Protein AF-A0A851NKL5-F1 (afdb_monomer_lite)

Radius of gyration: 21.38 Å; chains: 1; bounding box: 58×29×69 Å

Secondary structure (DSSP, 8-state):
-------------PPP-EEEEEEE-S---TT--SEEEEEEETTEEEEEEETTT-S-EE-SHHHHHHHTSTTSHHHHHHHHHHHHHHHHHHHHHHHHGGGT-TT---SS-----EEEEPPP-------

Sequence (127 aa):
LGLLLGTLGGAAAGTHSLRYFHTAMTDPGPGMPWFVVVGYVDDEKFVHYDNESRRMEPRTEWMAASMDQHMDQQYWEEQTQMAQGNEAVDRGNLDTVPKRYNESGGEHGRSCSSVGVGWGLHGAGTS

InterPro domains:
  IPR011161 MHC class I-like antigen recognition-like [PF00129] (14-108)
  IPR011162 MHC classes I/II-like antigen recognition protein [SSF54452] (13-108)
  IPR037055 MHC class I-like antigen recognition-like superfamily [G3DSA:3.30.500.10] (12-114)
  IPR050208 Antigen-presenting and immune regulatory MHC class I-related [PTHR16675] (15-108)

Organism: NCBI:txid1118817

Structure (mmCIF, N/CA/C/O backbone):
data_AF-A0A851NKL5-F1
#
_entry.id   AF-A0A851NKL5-F1
#
loop_
_atom_site.group_PDB
_atom_site.id
_atom_site.type_symbol
_atom_site.label_atom_id
_atom_site.label_alt_id
_atom_site.label_comp_id
_atom_site.label_asym_id
_atom_site.label_entity_id
_atom_site.label_seq_id
_atom_site.pdbx_PDB_ins_code
_atom_site.Cartn_x
_atom_site.Cartn_y
_atom_site.Cartn_z
_atom_site.occupancy
_atom_site.B_iso_or_equiv
_atom_site.auth_seq_id
_atom_site.auth_comp_id
_atom_site.auth_asym_id
_atom_site.auth_atom_id
_atom_site.pdbx_PDB_model_num
ATOM 1 N N . LEU A 1 1 ? 24.869 6.428 -57.899 1.00 35.38 1 LEU A N 1
ATOM 2 C CA . LEU A 1 1 ? 24.723 6.780 -56.470 1.00 35.38 1 LEU A CA 1
ATOM 3 C C . LEU A 1 1 ? 23.241 7.022 -56.201 1.00 35.38 1 LEU A C 1
ATOM 5 O O . LEU A 1 1 ? 22.690 7.921 -56.820 1.00 35.38 1 LEU A O 1
ATOM 9 N N . GLY A 1 2 ? 22.597 6.185 -55.385 1.00 36.66 2 GLY A N 1
ATOM 10 C CA . GLY A 1 2 ? 21.182 6.301 -55.006 1.00 36.66 2 GLY A CA 1
ATOM 11 C C . GLY A 1 2 ? 21.038 6.655 -53.522 1.00 36.66 2 GLY A C 1
ATOM 12 O O . GLY A 1 2 ? 21.846 6.215 -52.712 1.00 36.66 2 GLY A O 1
ATOM 13 N N . LEU A 1 3 ? 20.046 7.496 -53.228 1.00 44.78 3 LEU A N 1
ATOM 14 C CA . LEU A 1 3 ? 19.725 8.171 -51.962 1.00 44.78 3 LEU A CA 1
ATOM 15 C C . LEU A 1 3 ? 19.342 7.238 -50.801 1.00 44.78 3 LEU A C 1
ATOM 17 O O . LEU A 1 3 ? 18.704 6.214 -51.027 1.00 44.78 3 LEU A O 1
ATOM 21 N N . LEU A 1 4 ? 19.534 7.712 -49.562 1.00 39.66 4 LEU A N 1
ATOM 22 C CA . LEU A 1 4 ? 18.515 7.551 -48.517 1.00 39.66 4 LEU A CA 1
ATOM 23 C C . LEU A 1 4 ? 18.599 8.689 -47.486 1.00 39.66 4 LEU A C 1
ATOM 25 O O . LEU A 1 4 ? 19.540 8.773 -46.700 1.00 39.66 4 LEU A O 1
ATOM 29 N N . LEU A 1 5 ? 17.603 9.584 -47.527 1.00 49.75 5 LEU A N 1
ATOM 30 C CA . LEU A 1 5 ? 17.296 10.519 -46.446 1.00 49.75 5 LEU A CA 1
ATOM 31 C C . LEU A 1 5 ? 16.885 9.696 -45.220 1.00 49.75 5 LEU A C 1
ATOM 33 O O . LEU A 1 5 ? 15.822 9.077 -45.221 1.00 49.75 5 LEU A O 1
ATOM 37 N N . GLY A 1 6 ? 17.708 9.703 -44.176 1.00 42.28 6 GLY A N 1
ATOM 38 C CA . GLY A 1 6 ? 17.295 9.239 -42.858 1.00 42.28 6 GLY A CA 1
ATOM 39 C C . GLY A 1 6 ? 16.381 10.282 -42.228 1.00 42.28 6 GLY A C 1
ATOM 40 O O . GLY A 1 6 ? 16.835 11.352 -41.830 1.00 42.28 6 GLY A O 1
ATOM 41 N N . THR A 1 7 ? 15.088 9.988 -42.153 1.00 47.78 7 THR A N 1
ATOM 42 C CA . THR A 1 7 ? 14.151 10.731 -41.311 1.00 47.78 7 THR A CA 1
ATOM 43 C C . THR A 1 7 ? 14.578 10.560 -39.853 1.00 47.78 7 THR A C 1
ATOM 45 O O . THR A 1 7 ? 14.524 9.444 -39.334 1.00 47.78 7 THR A O 1
ATOM 48 N N . LEU A 1 8 ? 14.992 11.638 -39.178 1.00 50.00 8 LEU A N 1
ATOM 49 C CA . LEU A 1 8 ? 15.058 11.657 -37.716 1.00 50.00 8 LEU A CA 1
ATOM 50 C C . LEU A 1 8 ? 13.623 11.529 -37.193 1.00 50.00 8 LEU A C 1
ATOM 52 O O . LEU A 1 8 ? 12.886 12.509 -37.119 1.00 50.00 8 LEU A O 1
ATOM 56 N N . GLY A 1 9 ? 13.212 10.300 -36.883 1.00 46.22 9 GLY A N 1
ATOM 57 C CA . GLY A 1 9 ? 12.037 10.057 -36.061 1.00 46.22 9 GLY A CA 1
ATOM 58 C C . GLY A 1 9 ? 12.307 10.663 -34.691 1.00 46.22 9 GLY A C 1
ATOM 59 O O . GLY A 1 9 ? 13.150 10.160 -33.953 1.00 46.22 9 GLY A O 1
ATOM 60 N N . GLY A 1 10 ? 11.654 11.784 -34.388 1.00 48.72 10 GLY A N 1
ATOM 61 C CA . GLY A 1 10 ? 11.701 12.381 -33.061 1.00 48.72 10 GLY A CA 1
ATOM 62 C C . GLY A 1 10 ? 11.215 11.359 -32.040 1.00 48.72 10 GLY A C 1
ATOM 63 O O . GLY A 1 10 ? 10.107 10.839 -32.168 1.00 48.72 10 GLY A O 1
ATOM 64 N N . ALA A 1 11 ? 12.051 11.046 -31.051 1.00 57.59 11 ALA A N 1
ATOM 65 C CA . ALA A 1 11 ? 11.621 10.277 -29.898 1.00 57.59 11 ALA A CA 1
ATOM 66 C C . ALA A 1 11 ? 10.530 11.089 -29.189 1.00 57.59 11 ALA A C 1
ATOM 68 O O . ALA A 1 11 ? 10.795 12.172 -28.668 1.00 57.59 11 ALA A O 1
ATOM 69 N N . ALA A 1 12 ? 9.290 10.604 -29.212 1.00 60.41 12 ALA A N 1
ATOM 70 C CA . ALA A 1 12 ? 8.268 11.133 -28.328 1.00 60.41 12 ALA A CA 1
ATOM 71 C C . ALA A 1 12 ? 8.718 10.812 -26.897 1.00 60.41 12 ALA A C 1
ATOM 73 O O . ALA A 1 12 ? 8.810 9.641 -26.530 1.00 60.41 12 ALA A O 1
ATOM 74 N N . ALA A 1 13 ? 9.057 11.834 -26.112 1.00 63.72 13 ALA A N 1
ATOM 75 C CA . ALA A 1 13 ? 9.291 11.661 -24.688 1.00 63.72 13 ALA A CA 1
ATOM 76 C C . ALA A 1 13 ? 7.967 11.212 -24.053 1.00 63.72 13 ALA A C 1
ATOM 78 O O . ALA A 1 13 ? 7.016 11.991 -23.978 1.00 63.72 13 ALA A O 1
ATOM 79 N N . GLY A 1 14 ? 7.877 9.937 -23.674 1.00 77.62 14 GLY A N 1
ATOM 80 C CA . GLY A 1 14 ? 6.748 9.432 -22.902 1.00 77.62 14 GLY A CA 1
ATOM 81 C C . GLY A 1 14 ? 6.716 10.102 -21.529 1.00 77.62 14 GLY A C 1
ATOM 82 O O . GLY A 1 14 ? 7.758 10.329 -20.917 1.00 77.62 14 GLY A O 1
ATOM 83 N N . THR A 1 15 ? 5.526 10.451 -21.047 1.00 85.06 15 THR A N 1
ATOM 84 C CA . THR A 1 15 ? 5.335 10.918 -19.670 1.00 85.06 15 THR A CA 1
ATOM 85 C C . THR A 1 15 ? 5.192 9.714 -18.751 1.00 85.06 15 THR A C 1
ATOM 87 O O . THR A 1 15 ? 4.280 8.916 -18.962 1.00 85.06 15 THR A O 1
ATOM 90 N N . HIS A 1 16 ? 6.036 9.618 -17.726 1.00 87.81 16 HIS A N 1
ATOM 91 C CA . HIS A 1 16 ? 5.851 8.639 -16.656 1.00 87.81 16 HIS A CA 1
ATOM 92 C C . HIS A 1 16 ? 4.888 9.173 -15.587 1.00 87.81 16 HIS A C 1
ATOM 94 O O . HIS A 1 16 ? 4.871 10.375 -15.310 1.00 87.81 16 HIS A O 1
ATOM 100 N N . SER A 1 17 ? 4.096 8.298 -14.968 1.00 88.12 17 SER A N 1
ATOM 101 C CA . SER A 1 17 ? 3.180 8.648 -13.876 1.00 88.12 17 SER A CA 1
ATOM 102 C C . SER A 1 17 ? 3.419 7.795 -12.634 1.00 88.12 17 SER A C 1
ATOM 104 O O . SER A 1 17 ? 3.748 6.623 -12.727 1.00 88.12 17 SER A O 1
ATOM 106 N N . LEU A 1 18 ? 3.238 8.381 -11.454 1.00 89.19 18 LEU A N 1
ATOM 107 C CA . LEU A 1 18 ? 3.242 7.669 -10.178 1.00 89.19 18 LEU A CA 1
ATOM 108 C C . LEU A 1 18 ? 1.902 7.939 -9.495 1.00 89.19 18 LEU A C 1
ATOM 110 O O . LEU A 1 18 ? 1.542 9.099 -9.289 1.00 89.19 18 LEU A O 1
ATOM 114 N N . ARG A 1 19 ? 1.149 6.886 -9.170 1.00 89.00 19 ARG A N 1
ATOM 115 C CA . ARG A 1 19 ? -0.203 6.990 -8.601 1.00 89.00 19 ARG A CA 1
ATOM 116 C C . ARG A 1 19 ? -0.346 6.101 -7.378 1.00 89.00 19 ARG A C 1
ATOM 118 O O . ARG A 1 19 ? -0.044 4.916 -7.448 1.00 89.00 19 ARG A O 1
ATOM 125 N N . TYR A 1 20 ? -0.881 6.660 -6.298 1.00 86.00 20 TYR A N 1
ATOM 126 C CA . TYR A 1 20 ? -1.292 5.906 -5.117 1.00 86.00 20 TYR A CA 1
ATOM 127 C C . TYR A 1 20 ? -2.801 5.999 -4.939 1.00 86.00 20 TYR A C 1
ATOM 129 O O . TYR A 1 20 ? -3.363 7.096 -4.980 1.00 86.00 20 TYR A O 1
ATOM 137 N N . PHE A 1 21 ? -3.426 4.847 -4.721 1.00 87.12 21 PHE A N 1
ATOM 138 C CA . PHE A 1 21 ? -4.848 4.713 -4.441 1.00 87.12 21 PHE A CA 1
ATOM 139 C C . PHE A 1 21 ? -5.029 4.160 -3.041 1.00 87.12 21 PHE A C 1
ATOM 141 O O . PHE A 1 21 ? -4.521 3.083 -2.733 1.00 87.12 21 PHE A O 1
ATOM 148 N N . HIS A 1 22 ? -5.747 4.899 -2.205 1.00 86.56 22 HIS A N 1
ATOM 149 C CA . HIS A 1 22 ? -6.168 4.429 -0.892 1.00 86.56 22 HIS A CA 1
ATOM 150 C C . HIS A 1 22 ? -7.621 4.001 -1.006 1.00 86.56 22 HIS A C 1
ATOM 152 O O . HIS A 1 22 ? -8.397 4.651 -1.701 1.00 86.56 22 HIS A O 1
ATOM 158 N N . THR A 1 23 ? -7.991 2.894 -0.385 1.00 85.94 23 THR A N 1
ATOM 159 C CA . THR A 1 23 ? -9.375 2.429 -0.351 1.00 85.94 23 THR A CA 1
ATOM 160 C C . THR A 1 23 ? -9.687 1.984 1.057 1.00 85.94 23 THR A C 1
ATOM 162 O O . THR A 1 23 ? -9.046 1.068 1.561 1.00 85.94 23 THR A O 1
ATOM 165 N N . ALA A 1 24 ? -10.677 2.624 1.670 1.00 86.50 24 ALA A N 1
ATOM 166 C CA . ALA A 1 24 ? -11.242 2.227 2.950 1.00 86.50 24 ALA A CA 1
ATOM 167 C C . ALA A 1 24 ? -12.690 1.759 2.747 1.00 86.50 24 ALA A C 1
ATOM 169 O O . ALA A 1 24 ? -13.400 2.310 1.908 1.00 86.50 24 ALA A O 1
ATOM 170 N N . MET A 1 25 ? -13.127 0.743 3.485 1.00 82.75 25 MET A N 1
ATOM 171 C CA . MET A 1 25 ? -14.458 0.143 3.389 1.00 82.75 25 MET A CA 1
ATOM 172 C C . MET A 1 25 ? -14.986 -0.179 4.788 1.00 82.75 25 MET A C 1
ATOM 174 O O . MET A 1 25 ? -14.265 -0.691 5.637 1.00 82.75 25 MET A O 1
ATOM 178 N N . THR A 1 26 ? -16.263 0.094 5.037 1.00 81.12 26 THR A N 1
ATOM 179 C CA . THR A 1 26 ? -16.946 -0.249 6.298 1.00 81.12 26 THR A CA 1
ATOM 180 C C . THR A 1 26 ? -17.323 -1.724 6.396 1.00 81.12 26 THR A C 1
ATOM 182 O O . THR A 1 26 ? -17.339 -2.274 7.492 1.00 81.12 26 THR A O 1
ATOM 185 N N . ASP A 1 27 ? -17.619 -2.354 5.260 1.00 82.69 27 ASP A N 1
ATOM 186 C CA . ASP A 1 27 ? -17.969 -3.770 5.157 1.00 82.69 27 ASP A CA 1
ATOM 187 C C . ASP A 1 27 ? -17.338 -4.350 3.877 1.00 82.69 27 ASP A C 1
ATOM 189 O O . ASP A 1 27 ? -17.954 -4.310 2.810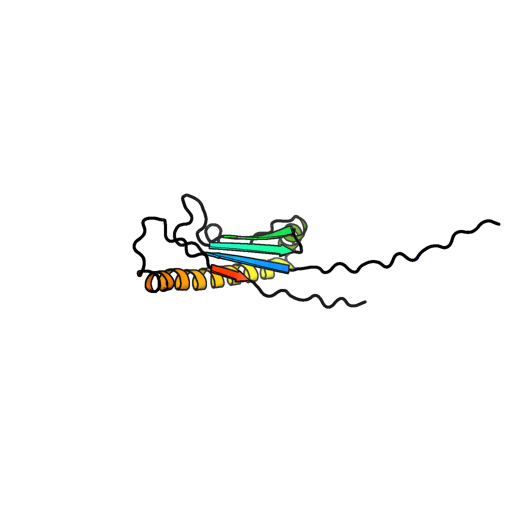 1.00 82.69 27 ASP A O 1
ATOM 193 N N . PRO A 1 28 ? -16.070 -4.796 3.934 1.00 83.12 28 PRO A N 1
ATOM 194 C CA . PRO A 1 28 ? -15.344 -5.292 2.762 1.00 83.12 28 PRO A CA 1
ATOM 195 C C . PRO A 1 28 ? -15.777 -6.707 2.332 1.00 83.12 28 PRO A C 1
ATOM 197 O O . PRO A 1 28 ? -15.357 -7.184 1.279 1.00 83.12 28 PRO A O 1
ATOM 200 N N . GLY A 1 29 ? -16.617 -7.382 3.123 1.00 84.88 29 GLY A N 1
ATOM 201 C CA . GLY A 1 29 ? -16.952 -8.791 2.949 1.00 84.88 29 GLY A CA 1
ATOM 202 C C . GLY A 1 29 ? -15.922 -9.752 3.570 1.00 84.88 29 GLY A C 1
ATOM 203 O O . GLY A 1 29 ? -14.882 -9.334 4.084 1.00 84.88 29 GLY A O 1
ATOM 204 N N . PRO A 1 30 ? -16.215 -11.065 3.582 1.00 88.62 30 PRO A N 1
ATOM 205 C CA . PRO A 1 30 ? -15.385 -12.052 4.269 1.00 88.62 30 PRO A CA 1
ATOM 206 C C . PRO A 1 30 ? -13.976 -12.163 3.673 1.00 88.62 30 PRO A C 1
ATOM 208 O O . PRO A 1 30 ? -13.826 -12.427 2.483 1.00 88.62 30 PRO A O 1
ATOM 211 N N . GLY A 1 31 ? -12.952 -12.028 4.521 1.00 88.06 31 GLY A N 1
ATOM 212 C CA . GLY A 1 31 ? -11.547 -12.231 4.144 1.00 88.06 31 GLY A CA 1
ATOM 213 C C . GLY A 1 31 ? -10.953 -11.148 3.240 1.00 88.06 31 GLY A C 1
ATOM 214 O O . GLY A 1 31 ? -9.909 -11.382 2.641 1.00 88.06 31 GLY A O 1
ATOM 215 N N . MET A 1 32 ? -11.620 -9.999 3.105 1.00 89.56 32 MET A N 1
ATOM 216 C CA . MET A 1 32 ? -11.096 -8.848 2.377 1.00 89.56 32 MET A CA 1
ATOM 217 C C . MET A 1 32 ? -10.644 -7.771 3.377 1.00 89.56 32 MET A C 1
ATOM 219 O O . MET A 1 32 ? -11.408 -7.439 4.290 1.00 89.56 32 MET A O 1
ATOM 223 N N . PRO A 1 33 ? -9.452 -7.172 3.205 1.00 93.06 33 PRO A N 1
ATOM 224 C CA . PRO A 1 33 ? -9.033 -6.044 4.021 1.00 93.06 33 PRO A CA 1
ATOM 225 C C . PRO A 1 33 ? -10.000 -4.867 3.882 1.00 93.06 33 PRO A C 1
ATOM 227 O O . PRO A 1 33 ? -10.421 -4.497 2.786 1.00 93.06 33 PRO A O 1
ATOM 230 N N . TRP A 1 34 ? -10.323 -4.243 5.012 1.00 91.12 34 TRP A N 1
ATOM 231 C CA . TRP A 1 34 ? -11.144 -3.036 5.056 1.00 91.12 34 TRP A CA 1
ATOM 232 C C . TRP A 1 34 ? -10.357 -1.796 4.611 1.00 91.12 34 TRP A C 1
ATOM 234 O O . TRP A 1 34 ? -10.975 -0.797 4.260 1.00 91.12 34 TRP A O 1
ATOM 244 N N . PHE A 1 35 ? -9.020 -1.844 4.613 1.00 91.69 35 PHE A N 1
ATOM 245 C CA . PHE A 1 35 ? -8.166 -0.763 4.128 1.00 91.69 35 PHE A CA 1
ATOM 246 C C . PHE A 1 35 ? -6.988 -1.283 3.302 1.00 91.69 35 PHE A C 1
ATOM 248 O O . PHE A 1 35 ? -6.276 -2.195 3.724 1.00 91.69 3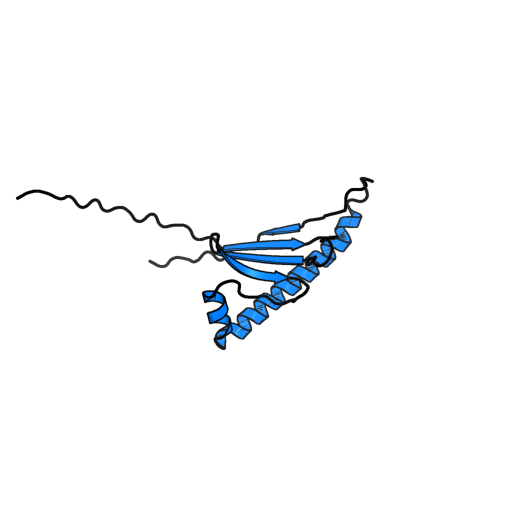5 PHE A O 1
ATOM 255 N N . VAL A 1 36 ? -6.781 -0.674 2.133 1.00 94.56 36 VAL A N 1
ATOM 256 C CA . VAL A 1 36 ? -5.744 -1.037 1.161 1.00 94.56 36 VAL A CA 1
ATOM 257 C C . VAL A 1 36 ? -5.101 0.221 0.577 1.00 94.56 36 VAL A C 1
ATOM 259 O O . VAL A 1 36 ? -5.797 1.186 0.259 1.00 94.56 36 VAL A O 1
ATOM 262 N N . VAL A 1 37 ? -3.783 0.185 0.368 1.00 94.12 37 VAL A N 1
ATOM 263 C CA . VAL A 1 37 ? -3.051 1.155 -0.460 1.00 94.12 37 VAL A CA 1
ATOM 264 C C . VAL A 1 37 ? -2.381 0.425 -1.616 1.00 94.12 37 VAL A C 1
ATOM 266 O O . VAL A 1 37 ? -1.728 -0.597 -1.419 1.00 94.12 37 VAL A O 1
ATOM 269 N N . VAL A 1 38 ? -2.519 0.954 -2.830 1.00 95.62 38 VAL A N 1
ATOM 270 C CA . VAL A 1 38 ? -1.859 0.417 -4.027 1.00 95.62 38 VAL A CA 1
ATOM 271 C C . VAL A 1 38 ? -1.103 1.524 -4.743 1.00 95.62 38 VAL A C 1
ATOM 273 O O . VAL A 1 38 ? -1.685 2.568 -5.037 1.00 95.62 38 VAL A O 1
ATOM 276 N N . GLY A 1 39 ? 0.172 1.280 -5.044 1.00 93.19 39 GLY A N 1
ATOM 277 C CA . GLY A 1 39 ? 1.008 2.175 -5.841 1.00 93.19 39 GLY A CA 1
ATOM 278 C C . GLY A 1 39 ? 1.223 1.640 -7.255 1.00 93.19 39 GLY A C 1
ATOM 279 O O . GLY A 1 39 ? 1.511 0.455 -7.430 1.00 93.19 39 GLY A O 1
ATOM 280 N N . TYR A 1 40 ? 1.127 2.526 -8.244 1.00 92.94 40 TYR A N 1
ATOM 281 C CA . TYR A 1 40 ? 1.431 2.278 -9.651 1.00 92.94 40 TYR A CA 1
ATOM 282 C C . TYR A 1 40 ? 2.520 3.226 -10.148 1.00 92.94 40 TYR A C 1
ATOM 284 O O . TYR A 1 40 ? 2.417 4.431 -9.917 1.00 92.94 40 TYR A O 1
ATOM 292 N N . VAL A 1 41 ? 3.510 2.690 -10.859 1.00 91.56 41 VAL A N 1
ATOM 293 C CA . VAL A 1 41 ? 4.362 3.456 -11.777 1.00 91.56 41 VAL A CA 1
ATOM 294 C C . VAL A 1 41 ? 3.854 3.136 -13.175 1.00 91.56 41 VAL A C 1
ATOM 296 O O . VAL A 1 41 ? 3.765 1.972 -13.553 1.00 91.56 41 VAL A O 1
ATOM 299 N N . ASP A 1 42 ? 3.445 4.162 -13.907 1.00 89.69 42 ASP A N 1
ATOM 300 C CA . ASP A 1 42 ? 2.676 4.046 -15.139 1.00 89.69 42 ASP A CA 1
ATOM 301 C C . ASP A 1 42 ? 1.419 3.199 -14.907 1.00 89.69 42 ASP A C 1
ATOM 303 O O . ASP A 1 42 ? 0.548 3.599 -14.126 1.00 89.69 42 ASP A O 1
ATOM 307 N N . ASP A 1 43 ? 1.333 2.031 -15.5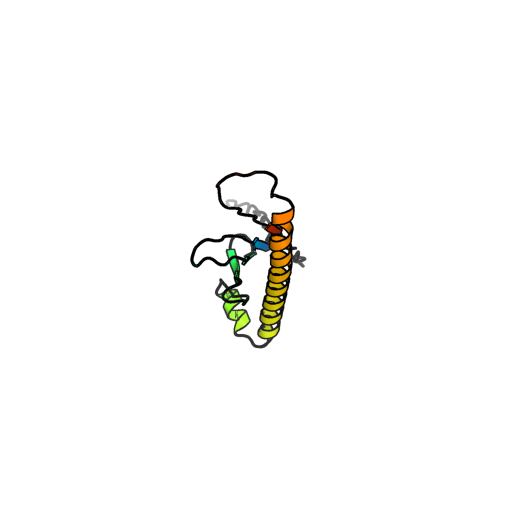35 1.00 91.19 43 ASP A N 1
ATOM 308 C CA . ASP A 1 43 ? 0.238 1.074 -15.360 1.00 91.19 43 ASP A CA 1
ATOM 309 C C . ASP A 1 43 ? 0.682 -0.203 -14.619 1.00 91.19 43 ASP A C 1
ATOM 311 O O . ASP A 1 43 ? -0.075 -1.169 -14.515 1.00 91.19 43 ASP A O 1
ATOM 315 N N . GLU A 1 44 ? 1.892 -0.208 -14.051 1.00 94.81 44 GLU A N 1
ATOM 316 C CA . GLU A 1 44 ? 2.458 -1.337 -13.313 1.00 94.81 44 GLU A CA 1
ATOM 317 C C . GLU A 1 44 ? 2.330 -1.129 -11.800 1.00 94.81 44 GLU A C 1
ATOM 319 O O . GLU A 1 44 ? 2.863 -0.177 -11.223 1.00 94.81 44 GLU A O 1
ATOM 324 N N . LYS A 1 45 ? 1.618 -2.044 -11.133 1.00 95.38 45 LYS A N 1
ATOM 325 C CA . LYS A 1 45 ? 1.505 -2.063 -9.671 1.00 95.38 45 LYS A CA 1
ATOM 326 C C . LYS A 1 45 ? 2.851 -2.446 -9.068 1.00 95.38 45 LYS A C 1
ATOM 328 O O . LYS A 1 45 ? 3.253 -3.599 -9.176 1.00 95.38 45 LYS A O 1
ATOM 333 N N . PHE A 1 46 ? 3.488 -1.521 -8.358 1.00 94.62 46 PHE A N 1
ATOM 334 C CA . PHE A 1 46 ? 4.816 -1.742 -7.780 1.00 94.62 46 PHE A CA 1
ATOM 335 C C . PHE A 1 46 ? 4.800 -1.959 -6.264 1.00 94.62 46 PHE A C 1
ATOM 337 O O . PHE A 1 46 ? 5.700 -2.616 -5.739 1.00 94.62 46 PHE A O 1
ATOM 344 N N . VAL A 1 47 ? 3.758 -1.491 -5.563 1.00 95.38 47 VAL A N 1
ATOM 345 C CA . VAL A 1 47 ? 3.600 -1.682 -4.111 1.00 95.38 47 VAL A CA 1
ATOM 346 C C . VAL A 1 47 ? 2.159 -1.925 -3.686 1.00 95.38 47 VAL A C 1
ATOM 348 O O . VAL A 1 47 ? 1.197 -1.570 -4.377 1.00 95.38 47 VAL A O 1
ATOM 351 N N . HIS A 1 48 ? 2.014 -2.550 -2.522 1.00 96.62 48 HIS A N 1
ATOM 352 C CA . HIS A 1 48 ? 0.736 -2.829 -1.883 1.00 96.62 48 HIS A CA 1
ATOM 353 C C . HIS A 1 48 ? 0.861 -2.782 -0.369 1.00 96.62 48 HIS A C 1
ATOM 355 O O . HIS A 1 48 ? 1.825 -3.290 0.188 1.00 96.62 48 HIS A O 1
ATOM 361 N N . TYR A 1 49 ? -0.171 -2.275 0.282 1.00 97.00 49 TYR A N 1
ATOM 362 C CA . TYR A 1 49 ? -0.383 -2.388 1.714 1.00 97.00 49 TYR A CA 1
ATOM 363 C C . TYR A 1 49 ? -1.829 -2.802 1.957 1.00 97.00 49 TYR A C 1
ATOM 365 O O . TYR A 1 49 ? -2.730 -2.314 1.275 1.00 97.00 49 TYR A O 1
ATOM 373 N N . ASP A 1 50 ? -2.063 -3.626 2.969 1.00 96.19 50 ASP A N 1
ATOM 374 C CA . ASP A 1 50 ? -3.391 -3.842 3.531 1.00 96.19 50 ASP A CA 1
ATOM 375 C C . ASP A 1 50 ? -3.346 -3.855 5.059 1.00 96.19 50 ASP A C 1
ATOM 377 O O . ASP A 1 50 ? -2.304 -4.056 5.686 1.00 96.19 50 ASP A O 1
ATOM 381 N N . ASN A 1 51 ? -4.501 -3.625 5.673 1.00 94.88 51 ASN A N 1
ATOM 382 C CA . ASN A 1 51 ? -4.625 -3.585 7.124 1.00 94.88 51 ASN A CA 1
ATOM 383 C C . ASN A 1 51 ? -4.452 -4.954 7.813 1.00 94.88 51 ASN A C 1
ATOM 385 O O . ASN A 1 51 ? -4.548 -5.014 9.039 1.00 94.88 51 ASN A O 1
ATOM 389 N N . GLU A 1 52 ? -4.328 -6.056 7.070 1.00 95.69 52 GLU A N 1
ATOM 390 C CA . GLU A 1 52 ? -4.157 -7.392 7.651 1.00 95.69 52 GLU A CA 1
ATOM 391 C C . GLU A 1 52 ? -2.670 -7.676 7.863 1.00 95.69 52 GLU A C 1
ATOM 393 O O . GLU A 1 52 ? -2.237 -7.935 8.986 1.00 95.69 52 GLU A O 1
ATOM 398 N N . SER A 1 53 ? -1.875 -7.535 6.803 1.00 95.88 53 SER A N 1
ATOM 399 C CA . SER A 1 53 ? -0.414 -7.632 6.841 1.00 95.88 53 SER A CA 1
ATOM 400 C C . SER A 1 53 ? 0.226 -6.451 7.572 1.00 95.88 53 SER A C 1
ATOM 402 O O . SER A 1 53 ? 1.270 -6.602 8.208 1.00 95.88 53 SER A O 1
ATOM 404 N N . ARG A 1 54 ? -0.399 -5.267 7.486 1.00 96.75 54 ARG A N 1
ATOM 405 C CA . ARG A 1 54 ? 0.080 -3.978 8.011 1.00 96.75 54 ARG A CA 1
ATOM 406 C C . ARG A 1 54 ? 1.521 -3.656 7.617 1.00 96.75 54 ARG A C 1
ATOM 408 O O . ARG A 1 54 ? 2.238 -3.004 8.384 1.00 96.75 54 ARG A O 1
ATOM 415 N N . ARG A 1 55 ? 1.929 -4.080 6.420 1.00 95.88 55 ARG A N 1
ATOM 416 C CA . ARG A 1 55 ? 3.256 -3.853 5.836 1.00 95.88 55 ARG A CA 1
ATOM 417 C C . ARG A 1 55 ? 3.125 -3.351 4.406 1.00 95.88 55 ARG A C 1
ATOM 419 O O . ARG A 1 55 ? 2.243 -3.790 3.677 1.00 95.88 55 ARG A O 1
ATOM 426 N N . MET A 1 56 ? 3.995 -2.420 4.018 1.00 95.12 56 MET A N 1
ATOM 427 C CA . MET A 1 56 ? 4.154 -2.071 2.610 1.00 95.12 56 MET A CA 1
ATOM 428 C C . MET A 1 56 ? 5.006 -3.154 1.947 1.00 95.12 56 MET A C 1
ATOM 430 O O . MET A 1 56 ? 6.127 -3.411 2.382 1.00 95.12 56 MET A O 1
ATOM 434 N N . GLU A 1 57 ? 4.469 -3.790 0.912 1.00 94.94 57 GLU A N 1
ATOM 435 C CA . GLU A 1 57 ? 5.098 -4.907 0.218 1.00 94.94 57 GLU A CA 1
ATOM 436 C C . GLU A 1 57 ? 5.419 -4.555 -1.239 1.00 94.94 57 GLU A C 1
ATOM 438 O O . GLU A 1 57 ? 4.569 -3.977 -1.933 1.00 94.94 57 GLU A O 1
ATOM 443 N N . PRO A 1 58 ? 6.601 -4.953 -1.742 1.00 93.88 58 PRO A N 1
ATOM 444 C CA . PRO A 1 58 ? 6.908 -4.876 -3.160 1.00 93.88 58 PRO A CA 1
ATOM 445 C C . PRO A 1 58 ? 6.005 -5.819 -3.959 1.00 93.88 58 PRO A C 1
ATOM 447 O O . PRO A 1 58 ? 5.624 -6.904 -3.509 1.00 93.88 58 PRO A O 1
ATOM 450 N N . ARG A 1 59 ? 5.657 -5.403 -5.176 1.00 96.12 59 ARG A N 1
ATOM 451 C CA . ARG A 1 59 ? 4.829 -6.182 -6.112 1.00 96.12 59 ARG A CA 1
ATOM 452 C C . ARG A 1 59 ? 5.508 -6.430 -7.456 1.00 96.12 59 ARG A C 1
ATOM 454 O O . ARG A 1 59 ? 4.928 -7.087 -8.313 1.00 96.12 59 ARG A O 1
ATOM 461 N N . THR A 1 60 ? 6.746 -5.965 -7.594 1.00 93.81 60 THR A N 1
ATOM 462 C CA . THR A 1 60 ? 7.601 -6.130 -8.771 1.00 93.81 60 THR A CA 1
ATOM 463 C C . THR A 1 60 ? 8.996 -6.570 -8.343 1.00 93.81 60 THR A C 1
ATOM 465 O O . THR A 1 60 ? 9.429 -6.293 -7.221 1.00 93.81 60 THR A O 1
ATOM 468 N N . GLU A 1 61 ? 9.719 -7.247 -9.236 1.00 92.19 61 GLU A N 1
ATOM 469 C CA . GLU A 1 61 ? 11.067 -7.759 -8.946 1.00 92.19 61 GLU A CA 1
ATOM 470 C C . GLU A 1 61 ? 12.053 -6.633 -8.625 1.00 92.19 61 GLU A C 1
ATOM 472 O O . GLU A 1 61 ? 12.868 -6.760 -7.717 1.00 92.19 61 GLU A O 1
ATOM 477 N N . TRP A 1 62 ? 11.945 -5.502 -9.325 1.00 87.81 62 TRP A N 1
ATOM 478 C CA . TRP A 1 62 ? 12.829 -4.358 -9.122 1.00 87.81 62 TRP A CA 1
ATOM 479 C C . TRP A 1 62 ? 12.598 -3.663 -7.771 1.00 87.81 62 TRP A C 1
ATOM 481 O O . TRP A 1 62 ? 13.559 -3.193 -7.168 1.00 87.81 62 TRP A O 1
ATOM 491 N N . MET A 1 63 ? 11.363 -3.657 -7.249 1.00 89.75 63 MET A N 1
ATOM 492 C CA . MET A 1 63 ? 11.097 -3.207 -5.876 1.00 89.75 63 MET A CA 1
ATOM 493 C C . MET A 1 63 ? 11.513 -4.246 -4.836 1.00 89.75 63 MET A C 1
ATOM 495 O O . MET A 1 63 ? 11.993 -3.889 -3.768 1.00 89.75 63 MET A O 1
ATOM 499 N N . ALA A 1 64 ? 11.353 -5.540 -5.117 1.00 89.94 64 ALA A N 1
ATOM 500 C CA . ALA A 1 64 ? 11.828 -6.576 -4.200 1.00 89.94 64 ALA A CA 1
ATOM 501 C C . ALA A 1 64 ? 13.358 -6.519 -4.047 1.00 89.94 64 ALA A C 1
ATOM 503 O O . ALA A 1 64 ? 13.872 -6.583 -2.934 1.00 89.94 64 ALA A O 1
ATOM 504 N N . ALA A 1 65 ? 14.072 -6.292 -5.153 1.00 87.88 65 ALA A N 1
ATOM 505 C CA . ALA A 1 65 ? 15.523 -6.160 -5.172 1.00 87.88 65 ALA A CA 1
ATOM 506 C C . ALA A 1 65 ? 16.049 -4.937 -4.399 1.00 87.88 65 ALA A C 1
ATOM 508 O O . ALA A 1 65 ? 17.203 -4.965 -3.971 1.00 87.88 65 ALA A O 1
ATOM 509 N N . SER A 1 66 ? 15.247 -3.875 -4.223 1.00 83.38 66 SER A N 1
ATOM 510 C CA . SER A 1 66 ? 15.623 -2.766 -3.338 1.00 83.38 66 SER A CA 1
ATOM 511 C C . SER A 1 66 ? 15.495 -3.182 -1.874 1.00 83.38 66 SER A C 1
ATOM 513 O O . SER A 1 66 ? 16.429 -2.998 -1.111 1.00 83.38 66 SER A O 1
ATOM 515 N N . MET A 1 67 ? 14.413 -3.863 -1.483 1.00 81.44 67 MET A N 1
ATOM 516 C CA . MET A 1 67 ? 14.201 -4.311 -0.098 1.00 81.44 67 MET A CA 1
ATOM 517 C C . MET A 1 67 ? 15.335 -5.184 0.466 1.00 81.44 67 MET A C 1
ATOM 519 O O . MET A 1 67 ? 15.659 -5.069 1.647 1.00 81.44 67 MET A O 1
ATOM 523 N N . ASP A 1 68 ? 15.950 -6.024 -0.369 1.00 80.31 68 ASP A N 1
ATOM 524 C CA . ASP A 1 68 ? 17.072 -6.887 0.027 1.00 80.31 68 ASP A CA 1
ATOM 525 C C . ASP A 1 68 ? 18.380 -6.107 0.278 1.00 80.31 68 ASP A C 1
ATOM 527 O O . ASP A 1 68 ? 19.302 -6.607 0.930 1.00 80.31 68 ASP A O 1
ATOM 531 N N . GLN A 1 69 ? 18.489 -4.872 -0.220 1.00 76.00 69 GLN A N 1
ATOM 532 C CA . GLN A 1 69 ? 19.646 -4.014 0.003 1.00 76.00 69 GLN A CA 1
ATOM 533 C C . GLN A 1 69 ? 19.463 -3.242 1.316 1.00 76.00 69 GLN A C 1
ATOM 535 O O . GLN A 1 69 ? 18.526 -2.471 1.488 1.00 76.00 69 GLN A O 1
ATOM 540 N N . HIS A 1 70 ? 20.393 -3.407 2.263 1.00 61.53 70 HIS A N 1
ATOM 541 C CA . HIS A 1 70 ? 20.326 -2.813 3.612 1.00 61.53 70 HIS A CA 1
ATOM 542 C C . HIS A 1 70 ? 20.064 -1.290 3.667 1.00 61.53 70 HIS A C 1
ATOM 544 O O . HIS A 1 70 ? 19.609 -0.803 4.700 1.00 61.53 70 HIS A O 1
ATOM 550 N N . MET A 1 71 ? 20.349 -0.535 2.598 1.00 55.25 71 MET A N 1
ATOM 551 C CA . MET A 1 71 ? 20.088 0.912 2.528 1.00 55.25 71 MET A CA 1
ATOM 552 C C . MET A 1 71 ? 18.600 1.255 2.349 1.00 55.25 71 MET A C 1
ATOM 554 O O . MET A 1 71 ? 18.202 2.379 2.639 1.00 55.25 71 MET A O 1
ATOM 558 N N . ASP A 1 72 ? 17.771 0.286 1.957 1.00 71.62 72 ASP A N 1
ATOM 559 C CA . ASP A 1 72 ? 16.352 0.491 1.656 1.00 71.62 72 ASP A CA 1
ATOM 560 C C . ASP A 1 72 ? 15.416 -0.050 2.749 1.00 71.62 72 ASP A C 1
ATOM 562 O O . ASP A 1 72 ? 14.212 0.199 2.707 1.00 71.62 72 ASP A O 1
ATOM 566 N N . GLN A 1 73 ? 15.929 -0.732 3.783 1.00 82.88 73 GLN A N 1
ATOM 567 C CA . GLN A 1 73 ? 15.082 -1.218 4.882 1.00 82.88 73 GLN A CA 1
ATOM 568 C C . GLN A 1 73 ? 14.387 -0.059 5.617 1.00 82.88 73 GLN A C 1
ATOM 570 O O . GLN A 1 73 ? 13.193 -0.139 5.906 1.00 82.88 73 GLN A O 1
ATOM 575 N N . GLN A 1 74 ? 15.107 1.044 5.852 1.00 86.88 74 GLN A N 1
ATOM 576 C CA . GLN A 1 74 ? 14.530 2.252 6.444 1.00 86.88 74 GLN A CA 1
ATOM 577 C C . GLN A 1 74 ? 13.416 2.829 5.558 1.00 86.88 74 GLN A C 1
ATOM 579 O O . GLN A 1 74 ? 12.362 3.199 6.069 1.00 86.88 74 GLN A O 1
ATOM 584 N N . TYR A 1 75 ? 13.609 2.852 4.236 1.00 85.00 75 TYR A N 1
ATOM 585 C CA . TYR A 1 75 ? 12.586 3.316 3.299 1.00 85.00 75 TYR A CA 1
ATOM 586 C C . TYR A 1 75 ? 11.299 2.485 3.422 1.00 85.00 75 TYR A C 1
ATOM 588 O O . TYR A 1 75 ? 10.212 3.046 3.561 1.00 85.00 75 TYR A O 1
ATOM 596 N N . TRP A 1 76 ? 11.402 1.154 3.440 1.00 89.75 76 TRP A N 1
ATOM 597 C CA . TRP A 1 76 ? 10.237 0.272 3.577 1.00 89.75 76 TRP A CA 1
ATOM 598 C C . TRP A 1 76 ? 9.530 0.411 4.928 1.00 89.75 76 TRP A C 1
ATOM 600 O O . TRP A 1 76 ? 8.296 0.350 4.997 1.00 89.75 76 TRP A O 1
ATOM 610 N N . GLU A 1 77 ? 10.288 0.631 6.002 1.00 92.0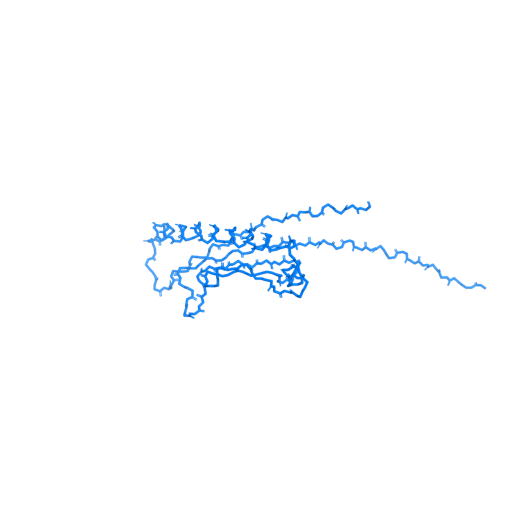6 77 GLU A N 1
ATOM 611 C CA . GLU A 1 77 ? 9.738 0.929 7.325 1.00 92.06 77 GLU A CA 1
ATOM 612 C C . GLU A 1 77 ? 8.991 2.270 7.330 1.00 92.06 77 GLU A C 1
ATOM 614 O O . GLU A 1 77 ? 7.860 2.331 7.814 1.00 92.06 77 GLU A O 1
ATOM 619 N N . GLU A 1 78 ? 9.553 3.317 6.724 1.00 90.56 78 GLU A N 1
ATOM 620 C CA . GLU A 1 78 ? 8.907 4.628 6.585 1.00 90.56 78 GLU A CA 1
ATOM 621 C C . GLU A 1 78 ? 7.623 4.554 5.744 1.00 90.56 78 GLU A C 1
ATOM 623 O O . GLU A 1 78 ? 6.583 5.072 6.161 1.00 90.56 78 GLU A O 1
ATOM 628 N N . GLN A 1 79 ? 7.647 3.860 4.599 1.00 92.12 79 GLN A N 1
ATOM 629 C CA . GLN A 1 79 ? 6.448 3.656 3.774 1.00 92.12 79 GLN A CA 1
ATOM 630 C C . GLN A 1 79 ? 5.367 2.875 4.530 1.00 92.12 79 GLN A C 1
ATOM 632 O O . GLN A 1 79 ? 4.180 3.199 4.446 1.00 92.12 79 GLN A O 1
ATOM 637 N N . THR A 1 80 ? 5.771 1.875 5.316 1.00 94.69 80 THR A N 1
ATOM 638 C CA . THR A 1 80 ? 4.853 1.109 6.167 1.00 94.69 80 THR A CA 1
ATOM 639 C C . THR A 1 80 ? 4.215 1.994 7.236 1.00 94.69 80 THR A C 1
ATOM 641 O O . THR A 1 80 ? 2.996 1.966 7.404 1.00 94.69 80 THR A O 1
ATOM 644 N N . GLN A 1 81 ? 5.005 2.811 7.936 1.00 95.75 81 GLN A N 1
ATOM 645 C CA . GLN A 1 81 ? 4.499 3.728 8.962 1.00 95.75 81 GLN A CA 1
ATOM 646 C C . GLN A 1 81 ? 3.548 4.772 8.368 1.00 95.75 81 GLN A C 1
ATOM 648 O O . GLN A 1 81 ? 2.505 5.065 8.953 1.00 95.75 81 GLN A O 1
ATOM 653 N N . MET A 1 82 ? 3.858 5.294 7.179 1.00 91.38 82 MET A N 1
ATOM 654 C CA . MET A 1 82 ? 2.991 6.236 6.475 1.00 91.38 82 MET A CA 1
ATOM 655 C C . MET A 1 82 ? 1.642 5.602 6.115 1.00 91.38 82 MET A C 1
ATOM 657 O O . MET A 1 82 ? 0.592 6.197 6.368 1.00 91.38 82 MET A O 1
ATOM 661 N N . ALA A 1 83 ? 1.650 4.375 5.587 1.00 93.31 83 ALA A N 1
ATOM 662 C CA . ALA A 1 83 ? 0.427 3.645 5.270 1.00 93.31 83 ALA A CA 1
ATOM 663 C C . ALA A 1 83 ? -0.413 3.339 6.523 1.00 93.31 83 ALA A C 1
ATOM 665 O O . ALA A 1 83 ? -1.628 3.513 6.489 1.00 93.31 83 ALA A O 1
ATOM 666 N N . GLN A 1 84 ? 0.220 2.981 7.646 1.00 96.00 84 GLN A N 1
ATOM 667 C CA . GLN A 1 84 ? -0.456 2.805 8.941 1.00 96.00 84 GLN A CA 1
ATOM 668 C C . GLN A 1 84 ? -1.051 4.117 9.483 1.00 96.00 84 GLN A C 1
ATOM 670 O O . GLN A 1 84 ? -2.111 4.111 10.110 1.00 96.00 84 GLN A O 1
ATOM 675 N N . GLY A 1 85 ? -0.396 5.255 9.238 1.00 93.12 85 GLY A N 1
ATOM 676 C CA . GLY A 1 85 ? -0.944 6.574 9.555 1.00 93.12 85 GLY A CA 1
ATOM 677 C C . GLY A 1 85 ? -2.210 6.876 8.748 1.00 93.12 85 GLY A C 1
ATOM 678 O O . GLY A 1 85 ? -3.219 7.293 9.317 1.00 93.12 85 GLY A O 1
ATOM 679 N N . ASN A 1 86 ? -2.183 6.597 7.442 1.00 89.12 86 ASN A N 1
ATOM 680 C CA . ASN A 1 86 ? -3.348 6.746 6.566 1.00 89.12 86 ASN A CA 1
ATOM 681 C C . ASN A 1 86 ? -4.488 5.801 6.972 1.00 89.12 86 ASN A C 1
ATOM 683 O O . ASN A 1 86 ? -5.627 6.244 7.076 1.00 89.12 86 ASN A O 1
ATOM 687 N N . GLU A 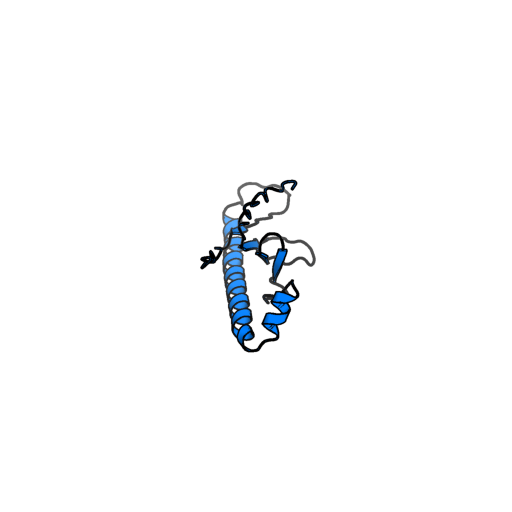1 87 ? -4.170 4.543 7.297 1.00 92.94 87 GLU A N 1
ATOM 688 C CA . GLU A 1 87 ? -5.113 3.568 7.857 1.00 92.94 87 GLU A CA 1
ATOM 689 C C . GLU A 1 87 ? -5.837 4.153 9.084 1.00 92.94 87 GLU A C 1
ATOM 691 O O . GLU A 1 87 ? -7.064 4.122 9.165 1.00 92.94 87 GLU A O 1
ATOM 696 N N . ALA A 1 88 ? -5.104 4.738 10.036 1.00 91.56 88 ALA A N 1
ATOM 697 C CA . ALA A 1 88 ? -5.694 5.312 11.244 1.00 91.56 88 ALA A CA 1
ATOM 698 C C . ALA A 1 88 ? -6.593 6.530 10.954 1.00 91.56 88 ALA A C 1
ATOM 700 O O . ALA A 1 88 ? -7.653 6.681 11.567 1.00 91.56 88 ALA A O 1
ATOM 701 N N . VAL A 1 89 ? -6.193 7.387 10.010 1.00 87.75 89 VAL A N 1
ATOM 702 C CA . VAL A 1 89 ? -6.997 8.538 9.569 1.00 87.75 89 VAL A CA 1
ATOM 703 C C . VAL A 1 89 ? -8.294 8.067 8.914 1.00 87.75 89 VAL A C 1
ATOM 705 O O . VAL A 1 89 ? -9.374 8.532 9.284 1.00 87.75 89 VAL A O 1
ATOM 708 N N . ASP A 1 90 ? -8.209 7.114 7.986 1.00 85.12 90 ASP A N 1
ATOM 709 C CA . ASP A 1 90 ? -9.382 6.583 7.300 1.00 85.12 90 ASP A CA 1
ATOM 710 C C . ASP A 1 90 ? -10.290 5.796 8.245 1.00 85.12 90 ASP A C 1
ATOM 712 O O . ASP A 1 90 ? -11.508 5.895 8.122 1.00 85.12 90 ASP A O 1
ATOM 716 N N . ARG A 1 91 ? -9.747 5.120 9.266 1.00 87.19 91 ARG A N 1
ATOM 717 C CA . ARG A 1 91 ? -10.561 4.538 10.343 1.00 87.19 91 ARG A CA 1
ATOM 718 C C . ARG A 1 91 ? -11.419 5.599 11.033 1.00 87.19 91 ARG A C 1
ATOM 720 O O . ARG A 1 91 ? -12.632 5.437 11.118 1.00 87.19 91 ARG A O 1
ATOM 727 N N . GLY A 1 92 ? -10.809 6.702 11.471 1.00 83.38 92 GLY A N 1
ATOM 728 C CA . GLY A 1 92 ? -11.537 7.802 12.110 1.00 83.38 92 GLY A CA 1
ATOM 729 C C . GLY A 1 92 ? -12.581 8.440 11.185 1.00 83.38 92 GLY A C 1
ATOM 730 O O . GLY A 1 92 ? -13.676 8.805 11.628 1.00 83.38 92 GLY A O 1
ATOM 731 N N . ASN A 1 93 ? -12.282 8.522 9.886 1.00 81.00 93 ASN A N 1
ATOM 732 C CA . ASN A 1 93 ? -13.240 8.973 8.880 1.00 81.00 93 ASN A CA 1
ATOM 733 C C . ASN A 1 93 ? -14.409 7.993 8.749 1.00 81.00 93 ASN A C 1
ATOM 735 O O . ASN A 1 93 ? -15.557 8.423 8.813 1.00 81.00 93 ASN A O 1
ATOM 739 N N . LEU A 1 94 ? -14.152 6.689 8.630 1.00 78.06 94 LEU A N 1
ATOM 740 C CA . LEU A 1 94 ? -15.193 5.663 8.553 1.00 78.06 94 LEU A CA 1
ATOM 741 C C . LEU A 1 94 ? -16.030 5.550 9.831 1.00 78.06 94 LEU A C 1
ATOM 743 O O . LEU A 1 94 ? -17.168 5.111 9.740 1.00 78.06 94 LEU A O 1
ATOM 747 N N . ASP A 1 95 ? -15.52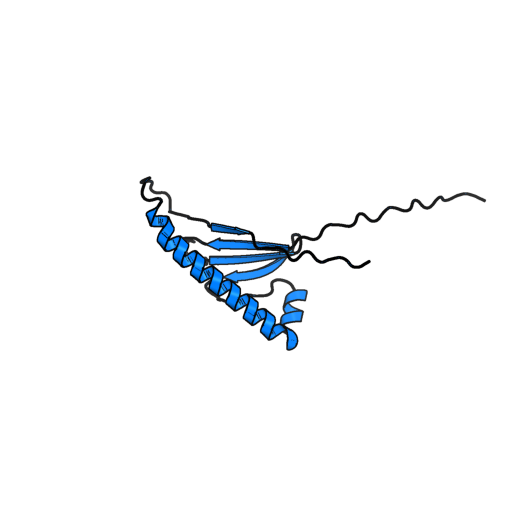9 5.976 10.989 1.00 72.94 95 ASP A N 1
ATOM 748 C CA . ASP A 1 95 ? -16.324 6.067 12.222 1.00 72.94 95 ASP A CA 1
ATOM 749 C C . ASP A 1 95 ? -17.187 7.346 12.262 1.00 72.94 95 ASP A C 1
ATOM 751 O O . ASP A 1 95 ? -18.269 7.382 12.857 1.00 72.94 95 ASP A O 1
ATOM 755 N N . THR A 1 96 ? -16.741 8.412 11.588 1.00 63.62 96 THR A N 1
ATOM 756 C CA . THR A 1 96 ? -17.414 9.724 11.560 1.00 63.62 96 THR A CA 1
ATOM 757 C C . THR A 1 96 ? -18.446 9.839 10.433 1.00 63.62 96 THR A C 1
ATOM 759 O O . THR A 1 96 ? -19.507 10.445 10.609 1.00 63.62 96 THR A O 1
ATOM 762 N N . VAL A 1 97 ? -18.168 9.257 9.267 1.00 57.59 97 VAL A N 1
ATOM 763 C CA . VAL A 1 97 ? -19.016 9.328 8.069 1.00 57.59 97 VAL A CA 1
ATOM 764 C C . VAL A 1 97 ? -20.381 8.624 8.233 1.00 57.59 97 VAL A C 1
ATOM 766 O O . VAL A 1 97 ? -21.372 9.186 7.756 1.00 57.59 97 VAL A O 1
ATOM 769 N N . PRO A 1 98 ? -20.538 7.516 8.991 1.00 54.66 98 PRO A N 1
ATOM 770 C CA . PRO A 1 98 ? -21.845 6.941 9.318 1.00 54.66 98 PRO A CA 1
ATOM 771 C C . PRO A 1 98 ? -22.761 7.918 10.059 1.00 54.66 98 PRO A C 1
ATOM 773 O O . PRO A 1 98 ? -23.981 7.831 9.937 1.00 54.66 98 PRO A O 1
ATOM 776 N N . LYS A 1 99 ? -22.195 8.904 10.772 1.00 48.84 99 LYS A N 1
ATOM 777 C CA . LYS A 1 99 ? -22.958 9.968 11.439 1.00 48.84 99 LYS A CA 1
ATOM 778 C C . LYS A 1 99 ? -23.539 10.996 10.458 1.00 48.84 99 LYS A C 1
ATOM 780 O O . LYS A 1 99 ? -24.433 11.741 10.842 1.00 48.84 99 LYS A O 1
ATOM 785 N N . ARG A 1 100 ? -23.052 11.041 9.210 1.00 45.66 100 ARG A N 1
ATOM 786 C CA . ARG A 1 100 ? -23.504 11.970 8.157 1.00 45.66 100 ARG A CA 1
ATOM 787 C C . ARG A 1 100 ? -24.491 11.356 7.159 1.00 45.66 100 ARG A C 1
ATOM 789 O O . ARG A 1 100 ? -25.216 12.109 6.528 1.00 45.66 100 ARG A O 1
ATOM 796 N N . TYR A 1 101 ? -24.545 10.027 7.034 1.00 43.81 101 TYR A N 1
ATOM 797 C CA . TYR A 1 101 ? -25.371 9.331 6.028 1.00 43.81 101 TYR A CA 1
ATOM 798 C C . TYR A 1 101 ? -26.535 8.511 6.602 1.00 43.81 101 TYR A C 1
ATOM 800 O O . TYR A 1 101 ? -27.193 7.769 5.874 1.00 43.81 101 TYR A O 1
ATOM 808 N N . ASN A 1 102 ? -26.866 8.677 7.886 1.00 44.00 102 ASN A N 1
ATOM 809 C CA . ASN A 1 102 ? -28.055 8.065 8.490 1.00 44.00 102 ASN A CA 1
ATOM 810 C C . ASN A 1 102 ? -29.392 8.718 8.044 1.00 44.00 102 ASN A C 1
ATOM 812 O O . ASN A 1 102 ? -30.369 8.667 8.784 1.00 44.00 102 ASN A O 1
ATOM 816 N N . GLU A 1 103 ? -29.444 9.329 6.853 1.00 39.69 103 GLU A N 1
ATOM 817 C CA . GLU A 1 103 ? -30.641 9.967 6.277 1.00 39.69 103 GLU A CA 1
ATOM 818 C C . GLU A 1 103 ? -31.318 9.155 5.159 1.00 39.69 103 GLU A C 1
ATOM 820 O O . GLU A 1 103 ? -32.362 9.565 4.662 1.00 39.69 103 GLU A O 1
ATOM 825 N N . SER A 1 104 ? -30.818 7.974 4.782 1.00 39.31 104 SER A N 1
ATOM 826 C CA . SER A 1 104 ? -31.580 7.078 3.896 1.00 39.31 104 SER A CA 1
ATOM 827 C C . SER A 1 104 ? -31.569 5.646 4.418 1.00 39.31 104 SER A C 1
ATOM 829 O O . SER A 1 104 ? -30.592 4.912 4.310 1.00 39.31 104 SER A O 1
ATOM 831 N N . GLY A 1 105 ? -32.680 5.250 5.039 1.00 45.44 105 GLY A N 1
ATOM 832 C CA . GLY A 1 105 ? -32.971 3.844 5.280 1.00 45.44 105 GLY A CA 1
ATOM 833 C C . GLY A 1 105 ? -33.088 3.124 3.938 1.00 45.44 105 GLY A C 1
ATOM 834 O O . GLY A 1 105 ? -34.034 3.357 3.193 1.00 45.44 105 GLY A O 1
ATOM 835 N N . GLY A 1 106 ? -32.117 2.271 3.627 1.00 36.00 106 GLY A N 1
ATOM 836 C CA . GLY A 1 106 ? -32.136 1.396 2.462 1.00 36.00 106 GLY A CA 1
ATOM 837 C C . GLY A 1 106 ? -31.241 0.189 2.712 1.00 36.00 106 GLY A C 1
ATOM 838 O O . GLY A 1 106 ? -30.076 0.343 3.065 1.00 36.00 106 GLY A O 1
ATOM 839 N N . GLU A 1 107 ? -31.797 -1.011 2.562 1.00 45.06 107 GLU A N 1
ATOM 840 C CA . GLU A 1 107 ? -31.190 -2.320 2.854 1.00 45.06 107 GLU A CA 1
ATOM 841 C C . GLU A 1 107 ? -30.090 -2.751 1.859 1.00 45.06 107 GLU A C 1
ATOM 843 O O . GLU A 1 107 ? -30.003 -3.914 1.483 1.00 45.06 107 GLU A O 1
ATOM 848 N N . HIS A 1 108 ? -29.227 -1.837 1.414 1.00 44.56 108 HIS A N 1
ATOM 849 C CA . HIS A 1 108 ? -28.053 -2.179 0.606 1.00 44.56 108 HIS A CA 1
ATOM 850 C C . HIS A 1 108 ? -26.808 -1.631 1.302 1.00 44.56 108 HIS A C 1
ATOM 852 O O . HIS A 1 108 ? -26.732 -0.443 1.606 1.00 44.56 108 HIS A O 1
ATOM 858 N N . GLY A 1 109 ? -25.891 -2.545 1.632 1.00 42.75 109 GLY A N 1
ATOM 859 C CA . GLY A 1 109 ? -24.766 -2.360 2.545 1.00 42.75 109 GLY A CA 1
ATOM 860 C C . GLY A 1 109 ? -24.070 -1.012 2.406 1.00 42.75 109 GLY A C 1
ATOM 861 O O . GLY A 1 109 ? -23.687 -0.584 1.319 1.00 42.75 109 GLY A O 1
ATOM 862 N N . ARG A 1 110 ? -23.912 -0.346 3.551 1.00 44.03 110 ARG A N 1
ATOM 863 C CA . ARG A 1 110 ? -23.143 0.884 3.703 1.00 44.03 110 ARG A CA 1
ATOM 864 C C . ARG A 1 110 ? -21.705 0.597 3.270 1.00 44.03 110 ARG A C 1
ATOM 866 O O . ARG A 1 110 ? -20.926 0.084 4.066 1.00 44.03 110 ARG A O 1
ATOM 873 N N . SER A 1 111 ? -21.366 0.912 2.025 1.00 44.03 111 SER A N 1
ATOM 874 C CA . SER A 1 111 ? -19.988 0.979 1.546 1.00 44.03 111 SER A CA 1
ATOM 875 C C . SER A 1 111 ? -19.639 2.448 1.381 1.00 44.03 111 SER A C 1
ATOM 877 O O . SER A 1 111 ? -20.149 3.126 0.490 1.00 44.03 111 SER A O 1
ATOM 879 N N . CYS A 1 112 ? -18.821 2.966 2.293 1.00 46.75 112 CYS A N 1
ATOM 880 C CA . CYS A 1 112 ? -18.215 4.272 2.120 1.00 46.75 112 CYS A CA 1
ATOM 881 C C . CYS A 1 112 ? -16.790 4.057 1.616 1.00 46.75 112 CYS A C 1
ATOM 883 O O . CYS A 1 112 ? -15.927 3.693 2.404 1.00 46.75 112 CYS A O 1
ATOM 885 N N . SER A 1 113 ? -16.556 4.251 0.317 1.00 46.56 113 SER A N 1
ATOM 886 C CA . SER A 1 113 ? -15.209 4.234 -0.259 1.00 46.56 113 SER A CA 1
ATOM 887 C C . SER A 1 113 ? -14.610 5.639 -0.211 1.00 46.56 113 SER A C 1
ATOM 889 O O . SER A 1 113 ? -15.082 6.530 -0.917 1.00 46.56 113 SER A O 1
ATOM 891 N N . SER A 1 114 ? -13.574 5.863 0.602 1.00 46.88 114 SER A N 1
ATOM 892 C CA . SER A 1 114 ? -12.670 7.003 0.401 1.00 46.88 114 SER A CA 1
ATOM 893 C C . SER A 1 114 ? -11.605 6.586 -0.615 1.00 46.88 114 SER A C 1
ATOM 895 O O . SER A 1 114 ? -10.916 5.590 -0.414 1.00 46.88 114 SER A O 1
ATOM 897 N N . VAL A 1 115 ? -11.497 7.315 -1.733 1.00 46.16 115 VAL A N 1
ATOM 898 C CA . VAL A 1 115 ? -10.365 7.198 -2.665 1.00 46.16 115 VAL A CA 1
ATOM 899 C C . VAL A 1 115 ? -9.486 8.424 -2.474 1.00 46.16 115 VAL A C 1
ATOM 901 O O . VAL A 1 115 ? -9.814 9.513 -2.943 1.00 46.16 115 VAL A O 1
ATOM 904 N N . GLY A 1 116 ? -8.388 8.260 -1.737 1.00 44.25 116 GLY A N 1
ATOM 905 C CA . GLY A 1 116 ? -7.336 9.269 -1.636 1.00 44.25 116 GLY A CA 1
ATOM 906 C C . GLY A 1 116 ? -6.386 9.146 -2.826 1.00 44.25 116 GLY A C 1
ATOM 907 O O . GLY A 1 116 ? -5.874 8.056 -3.077 1.00 44.25 116 GLY A O 1
ATOM 908 N N . VAL A 1 117 ? -6.164 10.240 -3.562 1.00 43.47 117 VAL A N 1
ATOM 909 C CA . VAL A 1 117 ? -5.162 10.313 -4.639 1.00 43.47 117 VAL A CA 1
ATOM 910 C C . VAL A 1 117 ? -3.874 10.884 -4.039 1.00 43.47 117 VAL A C 1
ATOM 912 O O . VAL A 1 117 ? -3.863 12.029 -3.587 1.00 43.47 117 VAL A O 1
ATOM 915 N N . GLY A 1 118 ? -2.810 10.079 -3.970 1.00 38.72 118 GLY A N 1
ATOM 916 C CA . GLY A 1 118 ? -1.507 10.496 -3.430 1.00 38.72 118 GLY A CA 1
ATOM 917 C C . GLY A 1 118 ? -0.683 11.354 -4.402 1.00 38.72 118 GLY A C 1
ATOM 918 O O . GLY A 1 118 ? -0.794 11.211 -5.619 1.00 38.72 118 GLY A O 1
ATOM 919 N N . TRP A 1 119 ? 0.153 12.245 -3.858 1.00 39.72 119 TRP A N 1
ATOM 920 C CA . TRP A 1 119 ? 1.021 13.169 -4.602 1.00 39.72 119 TRP A CA 1
ATOM 921 C C . TRP A 1 119 ? 2.156 12.428 -5.329 1.00 39.72 119 TRP A C 1
ATOM 923 O O . TRP A 1 119 ? 2.914 11.687 -4.708 1.00 39.72 119 TRP A O 1
ATOM 933 N N . GLY A 1 120 ? 2.303 12.657 -6.637 1.00 33.56 120 GLY A N 1
ATOM 934 C CA . GLY A 1 120 ? 3.427 12.145 -7.426 1.00 33.56 120 GLY A CA 1
ATOM 935 C C . GLY A 1 120 ? 4.664 13.042 -7.314 1.00 33.56 120 GLY A C 1
ATOM 936 O O . GLY A 1 120 ? 4.582 14.251 -7.551 1.00 33.56 120 GLY A O 1
ATOM 937 N N . LEU A 1 121 ? 5.824 12.453 -7.005 1.00 31.73 121 LEU A N 1
ATOM 938 C CA . LEU A 1 121 ? 7.119 13.100 -7.218 1.00 31.73 121 LEU A CA 1
ATOM 939 C C . LEU A 1 121 ? 7.326 13.260 -8.731 1.00 31.73 121 LEU A C 1
ATOM 941 O O . LEU A 1 121 ? 7.459 12.274 -9.451 1.00 31.73 121 LEU A O 1
ATOM 945 N N . HIS A 1 122 ? 7.336 14.500 -9.222 1.00 29.97 122 HIS A N 1
ATOM 946 C CA . HIS A 1 122 ? 7.782 14.782 -10.584 1.00 29.97 122 HIS A CA 1
ATOM 947 C C . HIS A 1 122 ? 9.304 14.632 -10.619 1.00 29.97 122 HIS A C 1
ATOM 949 O O . HIS A 1 122 ? 10.025 15.451 -10.050 1.00 29.97 122 HIS A O 1
ATOM 955 N N . GLY A 1 123 ? 9.794 13.581 -11.277 1.00 27.67 123 GLY A N 1
ATOM 956 C CA . GLY A 1 123 ? 11.204 13.472 -11.624 1.00 27.67 123 GLY A CA 1
ATOM 957 C C . GLY A 1 123 ? 11.558 14.591 -12.598 1.00 27.67 123 GLY A C 1
ATOM 958 O O . GLY A 1 123 ? 11.110 14.585 -13.743 1.00 27.67 123 GLY A O 1
ATOM 959 N N . ALA A 1 124 ? 12.338 15.571 -12.144 1.00 28.88 124 ALA A N 1
ATOM 960 C CA . ALA A 1 124 ? 12.990 16.508 -13.042 1.00 28.88 124 ALA A CA 1
ATOM 961 C C . ALA A 1 124 ? 13.988 15.707 -13.889 1.00 28.88 124 ALA A C 1
ATOM 963 O O . ALA A 1 124 ? 15.037 15.294 -13.398 1.00 28.88 124 ALA A O 1
ATOM 964 N N . GLY A 1 125 ? 13.635 15.445 -15.146 1.00 30.39 125 GLY A N 1
ATOM 965 C CA . GLY A 1 125 ? 14.572 14.908 -16.120 1.00 30.39 125 GLY A CA 1
ATOM 966 C C . GLY A 1 125 ? 15.698 15.915 -16.324 1.00 30.39 125 GLY A C 1
ATOM 967 O O . GLY A 1 125 ? 15.479 16.986 -16.884 1.00 30.39 125 GLY A O 1
ATOM 968 N N . THR A 1 126 ? 16.900 15.590 -15.859 1.00 34.53 126 THR A N 1
ATOM 969 C CA . THR A 1 126 ? 18.111 16.269 -16.315 1.00 34.53 126 THR A CA 1
ATOM 970 C C . THR A 1 126 ? 18.523 15.612 -17.627 1.00 34.53 126 THR A C 1
ATOM 972 O O . THR A 1 126 ? 18.952 14.457 -17.628 1.00 34.53 126 THR A O 1
ATOM 975 N N . SER A 1 127 ? 18.316 16.324 -18.738 1.00 32.09 127 SER A N 1
ATOM 976 C CA . SER A 1 127 ? 19.120 16.127 -19.954 1.00 32.09 127 SER A CA 1
ATOM 977 C C . SER A 1 127 ? 20.542 16.630 -19.737 1.00 32.09 127 SER A C 1
ATOM 979 O O . SER A 1 127 ? 20.710 17.543 -18.895 1.00 32.09 127 SER A O 1
#

Foldseek 3Di:
DDDDDDDPPDPDPDDKDKKKKWKAWPDQDPPDARIKIWIDTRNDTQWIDGPVVLFIDGPDPVSVVQCVDPVCVVVRVVVSVVSVVVVVVVVVVSVVVVVVPPPDDDPDDDTDIDIDIDDDDDPPDDD

pLDDT: mean 72.63, std 22.89, range [27.67, 97.0]